Protein AF-A0A660ZH35-F1 (afdb_monomer_lite)

pLDDT: mean 89.19, std 16.39, range [42.72, 98.75]

Radius of gyration: 22.94 Å; chains: 1; bounding box: 31×48×84 Å

Secondary structure (DSSP, 8-state):
---PPP-------------PPPP--EEEEEEETTEEEEEEEEEEEETT-EEEEEEEEETTEEEEEEEEE-TT---SSEEEEEEEEEEE-PPSS--EEEEEETTS--EEEEEE-

Foldseek 3Di:
DDDDDDPPPPPPPVPCPVPPDQQPFDWEWDDDDQKIKIKTWQDKAFPQWDWDWDWDDDPQEIEIETDTDHPPDTDPDIDTDIDIDIDGDDDPDKHKYWYYYNVNPDTSDIYID

Structure (mmCIF, N/CA/C/O backbone):
data_AF-A0A660ZH35-F1
#
_entry.id   AF-A0A660ZH35-F1
#
loop_
_atom_site.group_PDB
_atom_site.id
_atom_site.type_symbol
_atom_site.label_atom_id
_atom_site.label_alt_id
_atom_site.label_comp_id
_atom_site.label_asym_id
_atom_site.label_entity_id
_atom_site.label_seq_id
_atom_site.pdbx_PDB_ins_code
_atom_site.Cartn_x
_atom_site.Cartn_y
_atom_site.Cartn_z
_atom_site.occupancy
_atom_site.B_iso_or_equiv
_atom_site.auth_seq_id
_atom_site.auth_comp_id
_atom_site.auth_asym_id
_atom_site.auth_atom_id
_atom_site.pdbx_PDB_model_num
ATOM 1 N N . MET A 1 1 ? 5.393 -38.347 -65.784 1.00 44.06 1 MET A N 1
ATOM 2 C CA . MET A 1 1 ? 6.310 -37.407 -65.097 1.00 44.06 1 MET A CA 1
ATOM 3 C C . MET A 1 1 ? 5.507 -36.629 -64.062 1.00 44.06 1 MET A C 1
ATOM 5 O O . MET A 1 1 ? 4.587 -35.916 -64.436 1.00 44.06 1 MET A O 1
ATOM 9 N N . LYS A 1 2 ? 5.764 -36.870 -62.773 1.00 42.72 2 LYS A N 1
ATOM 10 C CA . LYS A 1 2 ? 4.940 -36.441 -61.630 1.00 42.72 2 LYS A CA 1
ATOM 11 C C . LYS A 1 2 ? 5.462 -35.087 -61.129 1.00 42.72 2 LYS A C 1
ATOM 13 O O . LYS A 1 2 ? 6.568 -35.036 -60.604 1.00 42.72 2 LYS A O 1
ATOM 18 N N . LYS A 1 3 ? 4.721 -33.994 -61.344 1.00 48.25 3 LYS A N 1
ATOM 19 C CA . LYS A 1 3 ? 5.059 -32.671 -60.789 1.00 48.25 3 LYS A CA 1
ATOM 20 C C . LYS A 1 3 ? 4.403 -32.546 -59.415 1.00 48.25 3 LYS A C 1
ATOM 22 O O . LYS A 1 3 ? 3.183 -32.494 -59.313 1.00 48.25 3 LYS A O 1
ATOM 27 N N . ILE A 1 4 ? 5.229 -32.589 -58.378 1.00 57.38 4 ILE A N 1
ATOM 28 C CA . ILE A 1 4 ? 4.851 -32.380 -56.981 1.00 57.38 4 ILE A CA 1
ATOM 29 C C . ILE A 1 4 ? 4.957 -30.872 -56.735 1.00 57.38 4 ILE A C 1
ATOM 31 O O . ILE A 1 4 ? 6.035 -30.308 -56.905 1.00 57.38 4 ILE A O 1
ATOM 35 N N . TYR A 1 5 ? 3.850 -30.222 -56.383 1.00 57.16 5 TYR A N 1
ATOM 36 C CA . TYR A 1 5 ? 3.851 -28.827 -55.941 1.00 57.16 5 TYR A CA 1
ATOM 37 C C . TYR A 1 5 ? 3.933 -28.806 -54.409 1.00 57.16 5 TYR A C 1
ATOM 39 O O . TYR A 1 5 ? 3.148 -29.513 -53.771 1.00 57.16 5 TYR A O 1
ATOM 47 N N . PRO A 1 6 ? 4.864 -28.053 -53.797 1.00 52.47 6 PRO A N 1
ATOM 48 C CA . PRO A 1 6 ? 4.925 -27.957 -52.350 1.00 52.47 6 PRO A CA 1
ATOM 49 C C . PRO A 1 6 ? 3.730 -27.145 -51.847 1.00 52.47 6 PRO A C 1
ATOM 51 O O . PRO A 1 6 ? 3.474 -26.027 -52.293 1.00 52.47 6 PRO A O 1
ATOM 54 N N . VAL A 1 7 ? 2.997 -27.740 -50.910 1.00 57.53 7 VAL A N 1
ATOM 55 C CA . VAL A 1 7 ? 1.995 -27.070 -50.084 1.00 57.53 7 VAL A CA 1
ATOM 56 C C . VAL A 1 7 ? 2.734 -26.039 -49.233 1.00 57.53 7 VAL A C 1
ATOM 58 O O . VAL A 1 7 ? 3.376 -26.388 -48.246 1.00 57.53 7 VAL A O 1
ATOM 61 N N . VAL A 1 8 ? 2.681 -24.767 -49.627 1.00 57.59 8 VAL A N 1
ATOM 62 C CA . VAL A 1 8 ? 3.086 -23.656 -48.758 1.00 57.59 8 VAL A CA 1
ATOM 63 C C . VAL A 1 8 ? 1.908 -23.381 -47.829 1.00 57.59 8 VAL A C 1
ATOM 65 O O . VAL A 1 8 ? 1.033 -22.571 -48.121 1.00 57.59 8 VAL A O 1
ATOM 68 N N . LEU A 1 9 ? 1.847 -24.128 -46.726 1.00 55.53 9 LEU A N 1
ATOM 69 C CA . LEU A 1 9 ? 0.950 -23.829 -45.618 1.00 55.53 9 LEU A CA 1
ATOM 70 C C . LEU A 1 9 ? 1.574 -22.668 -44.834 1.00 55.53 9 LEU A C 1
ATOM 72 O O . LEU A 1 9 ? 2.448 -22.871 -43.994 1.00 55.53 9 LEU A O 1
ATOM 76 N N . ALA A 1 10 ? 1.169 -21.442 -45.158 1.00 58.06 10 ALA A N 1
ATOM 77 C CA . ALA A 1 10 ? 1.523 -20.263 -44.381 1.00 58.06 10 ALA A CA 1
ATOM 78 C C . ALA A 1 10 ? 0.825 -20.341 -43.012 1.00 58.06 10 ALA A C 1
ATOM 80 O O . ALA A 1 10 ? -0.332 -19.954 -42.863 1.00 58.06 10 ALA A O 1
ATOM 81 N N . LEU A 1 11 ? 1.528 -20.878 -42.013 1.00 57.81 11 LEU A N 1
ATOM 82 C CA . LEU A 1 11 ? 1.188 -20.729 -40.601 1.00 57.81 11 LEU A CA 1
ATOM 83 C C . LEU A 1 11 ? 1.379 -19.255 -40.225 1.00 57.81 11 LEU A C 1
ATOM 85 O O . LEU A 1 11 ? 2.451 -18.842 -39.786 1.00 57.81 11 LEU A O 1
ATOM 89 N N . LEU A 1 12 ? 0.331 -18.452 -40.416 1.00 59.19 12 LEU A N 1
ATOM 90 C CA . LEU A 1 12 ? 0.161 -17.190 -39.705 1.00 59.19 12 LEU A CA 1
ATOM 91 C C . LEU A 1 12 ? -0.069 -17.541 -38.232 1.00 59.19 12 LEU A C 1
ATOM 93 O O . LEU A 1 12 ? -1.201 -17.629 -37.763 1.00 59.19 12 LEU A O 1
ATOM 97 N N . LEU A 1 13 ? 1.022 -17.809 -37.514 1.00 58.19 13 LEU A N 1
ATOM 98 C CA . LEU A 1 13 ? 1.037 -17.720 -36.063 1.00 58.19 13 LEU A CA 1
ATOM 99 C C . LEU A 1 13 ? 0.671 -16.275 -35.749 1.00 58.19 13 LEU A C 1
ATOM 101 O O . LEU A 1 13 ? 1.497 -15.377 -35.901 1.00 58.19 13 LEU A O 1
ATOM 105 N N . ALA A 1 14 ? -0.593 -16.050 -35.393 1.00 58.69 14 ALA A N 1
ATOM 106 C CA . ALA A 1 14 ? -1.011 -14.829 -34.743 1.00 58.69 14 ALA A CA 1
ATOM 107 C C . ALA A 1 14 ? -0.105 -14.682 -33.523 1.00 58.69 14 ALA A C 1
ATOM 109 O O . ALA A 1 14 ? -0.260 -15.383 -32.523 1.00 58.69 14 ALA A O 1
ATOM 110 N N . SER A 1 15 ? 0.913 -13.836 -33.648 1.00 54.75 15 SER A N 1
ATOM 111 C CA . SER A 1 15 ? 1.683 -13.354 -32.525 1.00 54.75 15 SER A CA 1
ATOM 112 C C . SER A 1 15 ? 0.696 -12.565 -31.688 1.00 54.75 15 SER A C 1
ATOM 114 O O . SER A 1 15 ? 0.475 -11.377 -31.925 1.00 54.75 15 SER A O 1
ATOM 116 N N . VAL A 1 16 ? 0.051 -13.253 -30.749 1.00 56.66 16 VAL A N 1
ATOM 117 C CA . VAL A 1 16 ? -0.611 -12.616 -29.624 1.00 56.66 16 VAL A CA 1
ATOM 118 C C . VAL A 1 16 ? 0.536 -12.013 -28.819 1.00 56.66 16 VAL A C 1
ATOM 120 O O . VAL A 1 16 ? 1.060 -12.612 -27.881 1.00 56.66 16 VAL A O 1
ATOM 123 N N . LEU A 1 17 ? 1.016 -10.851 -29.275 1.00 51.00 17 LEU A N 1
ATOM 124 C CA . LEU A 1 17 ? 1.601 -9.867 -28.387 1.00 51.00 17 LEU A CA 1
ATOM 125 C C . LEU A 1 17 ? 0.526 -9.698 -27.327 1.00 51.00 17 LEU A C 1
ATOM 127 O O . LEU A 1 17 ? -0.536 -9.146 -27.604 1.00 51.00 17 LEU A O 1
ATOM 131 N N . HIS A 1 18 ? 0.754 -10.321 -26.176 1.00 51.66 18 HIS A N 1
ATOM 132 C CA . HIS A 1 18 ? -0.072 -10.128 -25.008 1.00 51.66 18 HIS A CA 1
ATOM 133 C C . HIS A 1 18 ? 0.110 -8.655 -24.660 1.00 51.66 18 HIS A C 1
ATOM 135 O O . HIS A 1 18 ? 1.061 -8.286 -23.976 1.00 51.66 18 HIS A O 1
ATOM 141 N N . ALA A 1 19 ? -0.739 -7.796 -25.225 1.00 56.44 19 ALA A N 1
ATOM 142 C CA . ALA A 1 19 ? -1.015 -6.514 -24.624 1.00 56.44 19 ALA A CA 1
ATOM 143 C C . ALA A 1 19 ? -1.551 -6.879 -23.244 1.00 56.44 19 ALA A C 1
ATOM 145 O O . ALA A 1 19 ? -2.663 -7.387 -23.117 1.00 56.44 19 ALA A O 1
ATOM 146 N N . GLN A 1 20 ? -0.679 -6.800 -22.244 1.00 60.38 20 GLN A N 1
ATOM 147 C CA . GLN A 1 20 ? -1.078 -6.973 -20.865 1.00 60.38 20 GLN A CA 1
ATOM 148 C C . GLN A 1 20 ? -2.124 -5.886 -20.623 1.00 60.38 20 GLN A C 1
ATOM 150 O O . GLN A 1 20 ? -1.835 -4.708 -20.850 1.00 60.38 20 GLN A O 1
ATOM 155 N N . GLU A 1 21 ? -3.354 -6.291 -20.295 1.00 69.44 21 GLU A N 1
ATOM 156 C CA . GLU A 1 21 ? -4.398 -5.349 -19.890 1.00 69.44 21 GLU A CA 1
ATOM 157 C C . GLU A 1 21 ? -3.799 -4.398 -18.840 1.00 69.44 21 GLU A C 1
ATOM 159 O O . GLU A 1 21 ? -3.014 -4.858 -17.996 1.00 69.44 21 GLU A O 1
ATOM 164 N N . PRO A 1 22 ? -4.084 -3.084 -18.917 1.00 84.12 22 PRO A N 1
ATOM 165 C CA . PRO A 1 22 ? -3.557 -2.132 -17.951 1.00 84.12 22 PRO A CA 1
ATOM 166 C C . PRO A 1 22 ? -3.903 -2.613 -16.543 1.00 84.12 22 PRO A C 1
ATOM 168 O O . PRO A 1 22 ? -5.024 -3.064 -16.297 1.00 84.12 22 PRO A O 1
ATOM 171 N N . CYS A 1 23 ? -2.933 -2.552 -15.629 1.00 90.19 23 CYS A N 1
ATOM 172 C CA . CYS A 1 23 ? -3.167 -3.001 -14.267 1.00 90.19 23 CYS A CA 1
ATOM 173 C C . CYS A 1 23 ? -4.285 -2.160 -13.649 1.00 90.19 23 CYS A C 1
ATOM 175 O O . CYS A 1 23 ? -4.204 -0.931 -13.615 1.00 90.19 23 CYS A O 1
ATOM 177 N N . GLN A 1 24 ? -5.348 -2.825 -13.204 1.00 92.88 24 GLN A N 1
ATOM 178 C CA . GLN A 1 24 ? -6.428 -2.164 -12.493 1.00 92.88 24 GLN A CA 1
ATOM 179 C C . GLN A 1 24 ? -6.005 -1.992 -11.035 1.00 92.88 24 GLN A C 1
ATOM 181 O O . GLN A 1 24 ? -6.196 -2.900 -10.233 1.00 92.88 24 GLN A O 1
ATOM 186 N N . ASP A 1 25 ? -5.418 -0.838 -10.737 1.00 94.94 25 ASP A N 1
ATOM 187 C CA . ASP A 1 25 ? -4.966 -0.455 -9.401 1.00 94.94 25 ASP A CA 1
ATOM 188 C C . ASP A 1 25 ? -6.174 -0.243 -8.472 1.00 94.94 25 ASP A C 1
ATOM 190 O O . ASP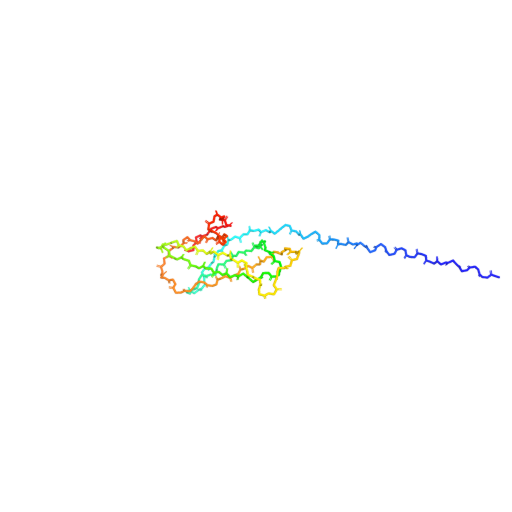 A 1 25 ? -7.073 0.558 -8.760 1.00 94.94 25 ASP A O 1
ATOM 194 N N . THR A 1 26 ? -6.279 -1.041 -7.410 1.00 97.69 26 THR A N 1
ATOM 195 C CA . THR A 1 26 ? -7.370 -0.951 -6.434 1.00 97.69 26 THR A CA 1
ATOM 196 C C . THR A 1 26 ? -6.905 -1.364 -5.042 1.00 97.69 26 THR A C 1
ATOM 198 O O . THR A 1 26 ? -6.413 -2.473 -4.839 1.00 97.69 26 THR A O 1
ATOM 201 N N . VAL A 1 27 ? -7.173 -0.504 -4.058 1.00 98.50 27 VAL A N 1
ATOM 202 C CA . VAL A 1 27 ? -6.953 -0.770 -2.631 1.00 98.50 27 VAL A CA 1
ATOM 203 C C . VAL A 1 27 ? -8.286 -1.031 -1.932 1.00 98.50 27 VAL A C 1
ATOM 205 O O . VAL A 1 27 ? -9.236 -0.262 -2.084 1.00 98.50 27 VAL A O 1
ATOM 208 N N . TYR A 1 28 ? -8.364 -2.103 -1.147 1.00 98.69 28 TYR A N 1
ATOM 209 C CA . TYR A 1 28 ? -9.518 -2.416 -0.298 1.00 98.69 28 TYR A CA 1
ATOM 210 C C . TYR A 1 28 ? -9.099 -3.252 0.907 1.00 98.69 28 TYR A C 1
ATOM 212 O O . TYR A 1 28 ? -8.025 -3.846 0.929 1.00 98.69 28 TYR A O 1
ATOM 220 N N . ALA A 1 29 ? -9.957 -3.319 1.923 1.00 98.50 29 ALA A N 1
ATOM 221 C CA . ALA A 1 29 ? -9.711 -4.148 3.093 1.00 98.50 29 ALA A CA 1
ATOM 222 C C . ALA A 1 29 ? -10.994 -4.800 3.604 1.00 98.50 29 ALA A C 1
ATOM 224 O O . ALA A 1 29 ? -12.101 -4.313 3.369 1.00 98.50 29 ALA A O 1
ATOM 225 N N . TYR A 1 30 ? -10.838 -5.903 4.331 1.00 98.12 30 TYR A N 1
ATOM 226 C CA . TYR A 1 30 ? -11.925 -6.519 5.085 1.00 98.12 30 TYR A CA 1
ATOM 227 C C . TYR A 1 30 ? -11.421 -7.110 6.402 1.00 98.12 30 TYR A C 1
ATOM 229 O O . TYR A 1 30 ? -10.254 -7.480 6.535 1.00 98.12 30 TYR A O 1
ATOM 237 N N . VAL A 1 31 ? -12.322 -7.232 7.378 1.00 98.12 31 VAL A N 1
ATOM 238 C CA . VAL A 1 31 ? -12.043 -7.895 8.659 1.00 98.12 31 VAL A CA 1
ATOM 239 C C . VAL A 1 31 ? -12.473 -9.351 8.586 1.00 98.12 31 VAL A C 1
ATOM 241 O O . VAL A 1 31 ? -13.603 -9.658 8.201 1.00 98.12 31 VAL A O 1
ATOM 244 N N . HIS A 1 32 ? -11.605 -10.255 9.024 1.00 97.44 32 HIS A N 1
ATOM 245 C CA . HIS A 1 32 ? -11.993 -11.621 9.339 1.00 97.44 32 HIS A CA 1
ATOM 246 C C . HIS A 1 32 ? -11.407 -12.025 10.691 1.00 97.44 32 HIS A C 1
ATOM 248 O O . HIS A 1 32 ? -10.191 -12.079 10.864 1.00 97.44 32 HIS A O 1
ATOM 254 N N . SER A 1 33 ? -12.289 -12.341 11.643 1.00 94.38 33 SER A N 1
ATOM 255 C CA . SER A 1 33 ? -11.936 -12.571 13.050 1.00 94.38 33 SER A CA 1
ATOM 256 C C . SER A 1 33 ? -11.264 -11.339 13.679 1.00 94.38 33 SER A C 1
ATOM 258 O O . SER A 1 33 ? -11.917 -10.309 13.814 1.00 94.38 33 SER A O 1
ATOM 260 N N . ASP A 1 34 ? -9.993 -11.432 14.060 1.00 95.19 34 ASP A N 1
ATOM 261 C CA . ASP A 1 34 ? -9.178 -10.382 14.688 1.00 95.19 34 ASP A CA 1
ATOM 262 C C . ASP A 1 34 ? -8.115 -9.800 13.737 1.00 95.19 34 ASP A C 1
ATOM 264 O O . ASP A 1 34 ? -7.195 -9.104 14.168 1.00 95.19 34 ASP A O 1
ATOM 268 N N . THR A 1 35 ? -8.228 -10.106 12.443 1.00 98.00 35 THR A N 1
ATOM 269 C CA . THR A 1 35 ? -7.258 -9.719 11.417 1.00 98.00 35 THR A CA 1
ATOM 270 C C . THR A 1 35 ? -7.929 -8.856 10.356 1.00 98.00 35 THR A C 1
ATOM 272 O O . THR A 1 35 ? -8.976 -9.223 9.811 1.00 98.00 35 THR A O 1
ATOM 275 N N . VAL A 1 36 ? -7.301 -7.729 10.028 1.00 98.31 36 VAL A N 1
ATOM 276 C CA . VAL A 1 36 ? -7.626 -6.958 8.827 1.00 98.31 36 VAL A CA 1
ATOM 277 C C . VAL A 1 36 ? -6.787 -7.491 7.672 1.00 98.31 36 VAL A C 1
ATOM 279 O O . VAL A 1 36 ? -5.570 -7.592 7.782 1.00 98.31 36 VAL A O 1
ATOM 282 N N . TYR A 1 37 ? -7.431 -7.814 6.560 1.00 98.44 37 TYR A N 1
ATOM 283 C CA . TYR A 1 37 ? -6.773 -8.204 5.320 1.00 98.44 37 TYR A CA 1
ATOM 284 C C . TYR A 1 37 ? -6.814 -7.017 4.369 1.00 98.44 37 TYR A C 1
ATOM 286 O O . TYR A 1 37 ? -7.871 -6.701 3.821 1.00 98.44 37 TYR A O 1
ATOM 294 N N . LEU A 1 38 ? -5.678 -6.340 4.219 1.00 98.62 38 LEU A N 1
ATOM 295 C CA . LEU A 1 38 ? -5.495 -5.271 3.245 1.00 98.62 38 LEU A CA 1
ATOM 296 C C . LEU A 1 38 ? -5.079 -5.876 1.906 1.00 98.62 38 LEU A C 1
ATOM 298 O O . LEU A 1 38 ? -4.174 -6.707 1.861 1.00 98.62 38 LEU A O 1
ATOM 302 N N . HIS A 1 39 ? -5.711 -5.416 0.836 1.00 98.62 39 HIS A N 1
ATOM 303 C CA . HIS A 1 39 ? -5.404 -5.770 -0.539 1.00 98.62 39 HIS A CA 1
ATOM 304 C C . HIS A 1 39 ? -5.024 -4.527 -1.341 1.00 98.62 39 HIS A C 1
ATOM 306 O O . HIS A 1 39 ? -5.663 -3.482 -1.212 1.00 98.62 39 HIS A O 1
ATOM 312 N N . HIS A 1 40 ? -4.015 -4.681 -2.193 1.00 98.31 40 HIS A N 1
ATOM 313 C CA . HIS A 1 40 ? -3.645 -3.738 -3.242 1.00 98.31 40 HIS A CA 1
ATOM 314 C C . HIS A 1 40 ? -3.494 -4.550 -4.533 1.00 98.31 40 HIS A C 1
ATOM 316 O O . HIS A 1 40 ? -2.464 -5.179 -4.794 1.00 98.31 40 HIS A O 1
ATOM 322 N N . ASP A 1 41 ? -4.593 -4.633 -5.278 1.00 98.00 41 ASP A N 1
ATOM 323 C CA . ASP A 1 41 ? -4.689 -5.395 -6.518 1.00 98.00 41 ASP A CA 1
ATOM 324 C C . ASP A 1 41 ? -4.235 -4.526 -7.694 1.00 98.00 41 ASP A C 1
ATOM 326 O O . ASP A 1 41 ? -4.492 -3.325 -7.727 1.00 98.00 41 ASP A O 1
ATOM 330 N N . GLY A 1 42 ? -3.548 -5.134 -8.663 1.00 96.56 42 GLY A N 1
ATOM 331 C CA . GLY A 1 42 ? -3.052 -4.418 -9.837 1.00 96.56 42 GLY A CA 1
ATOM 332 C C . GLY A 1 42 ? -1.903 -3.440 -9.565 1.00 96.56 42 GLY A C 1
ATOM 333 O O . GLY A 1 42 ? -1.647 -2.577 -10.403 1.00 96.56 42 GLY A O 1
ATOM 334 N N . ALA A 1 43 ? -1.176 -3.586 -8.457 1.00 96.75 43 ALA A N 1
ATOM 335 C CA . ALA A 1 43 ? -0.031 -2.740 -8.145 1.00 96.75 43 ALA A CA 1
ATOM 336 C C . ALA A 1 43 ? 1.075 -2.914 -9.206 1.00 96.75 43 ALA A C 1
ATOM 338 O O . ALA A 1 43 ? 1.505 -4.037 -9.495 1.00 96.75 43 ALA A O 1
ATOM 339 N N . TYR A 1 44 ? 1.517 -1.820 -9.829 1.00 96.19 44 TYR A N 1
ATOM 340 C CA . TYR A 1 44 ? 2.430 -1.872 -10.974 1.00 96.19 44 TYR A CA 1
ATOM 341 C C . TYR A 1 44 ? 3.891 -1.686 -10.555 1.00 96.19 44 TYR A C 1
ATOM 343 O O . TYR A 1 44 ? 4.372 -0.564 -10.395 1.00 96.19 44 TYR A O 1
ATOM 351 N N . TYR A 1 45 ? 4.611 -2.802 -10.437 1.00 96.88 45 TYR A N 1
ATOM 352 C CA . TYR A 1 45 ? 6.005 -2.839 -9.987 1.00 96.88 45 TYR A CA 1
ATOM 353 C C . TYR A 1 45 ? 6.908 -3.583 -10.961 1.00 96.88 45 TYR A C 1
ATOM 355 O O . TYR A 1 45 ? 6.463 -4.280 -11.874 1.00 96.88 45 TYR A O 1
ATOM 363 N N . ASN A 1 46 ? 8.213 -3.429 -10.790 1.00 97.62 46 ASN A N 1
ATOM 364 C CA . ASN A 1 46 ? 9.209 -4.194 -11.508 1.00 97.62 46 ASN A CA 1
ATOM 365 C C . ASN A 1 46 ? 9.017 -5.692 -11.232 1.00 97.62 46 ASN A C 1
ATOM 367 O O . ASN A 1 46 ? 8.925 -6.122 -10.086 1.00 97.62 46 ASN A O 1
ATOM 371 N N . CYS A 1 47 ? 9.007 -6.517 -12.279 1.00 96.75 47 CYS A N 1
ATOM 372 C CA . CYS A 1 47 ? 8.702 -7.946 -12.137 1.00 96.75 47 CYS A CA 1
ATOM 373 C C . CYS A 1 47 ? 9.698 -8.726 -11.258 1.00 96.75 47 CYS A C 1
ATOM 375 O O . CYS A 1 47 ? 9.374 -9.817 -10.798 1.00 96.75 47 CYS A O 1
ATOM 377 N N . CYS A 1 48 ? 10.913 -8.203 -11.059 1.00 97.31 48 CYS A N 1
ATOM 378 C CA . CYS A 1 48 ? 11.939 -8.811 -10.209 1.00 97.31 48 CYS A CA 1
ATOM 379 C C . CYS A 1 48 ? 11.933 -8.251 -8.775 1.00 97.31 48 CYS A C 1
ATOM 381 O O . CYS A 1 48 ? 12.792 -8.632 -7.976 1.00 97.31 48 CYS A O 1
ATOM 383 N N . ALA A 1 49 ? 11.039 -7.313 -8.456 1.00 97.81 49 ALA A N 1
ATOM 384 C CA . ALA A 1 49 ? 10.981 -6.726 -7.131 1.00 97.81 49 ALA A CA 1
ATOM 385 C C . ALA A 1 49 ? 10.457 -7.739 -6.106 1.00 97.81 49 ALA A C 1
ATOM 387 O O . ALA A 1 49 ? 9.521 -8.496 -6.364 1.00 97.81 49 ALA A O 1
ATOM 388 N N . LEU A 1 50 ? 11.035 -7.704 -4.908 1.00 97.31 50 LEU A N 1
ATOM 389 C CA . LEU A 1 50 ? 10.325 -8.108 -3.702 1.00 97.31 50 LEU A CA 1
ATOM 390 C C . LEU A 1 50 ? 9.712 -6.854 -3.089 1.00 97.31 50 LEU A C 1
ATOM 392 O O . LEU A 1 50 ? 10.423 -5.867 -2.883 1.00 97.31 50 LEU A O 1
ATOM 396 N N . ILE A 1 51 ? 8.411 -6.899 -2.811 1.00 97.81 51 ILE A N 1
ATOM 397 C CA . ILE A 1 51 ? 7.696 -5.780 -2.198 1.00 97.81 51 ILE A CA 1
ATOM 398 C C . ILE A 1 51 ? 7.782 -5.921 -0.680 1.00 97.81 51 ILE A C 1
ATOM 400 O O . ILE A 1 51 ? 7.257 -6.871 -0.100 1.00 97.81 51 ILE A O 1
ATOM 404 N N . GLU A 1 52 ? 8.492 -4.991 -0.052 1.00 97.62 52 GLU A N 1
ATOM 405 C CA . GLU A 1 52 ? 8.534 -4.832 1.397 1.00 97.62 52 GLU A CA 1
ATOM 406 C C . GLU A 1 52 ? 7.471 -3.824 1.835 1.00 97.62 52 GLU A C 1
ATOM 408 O O . GLU A 1 52 ? 7.236 -2.821 1.157 1.00 97.62 52 GLU A O 1
ATOM 413 N N . PHE A 1 53 ? 6.870 -4.076 2.996 1.00 97.69 53 PHE A N 1
ATOM 414 C CA . PHE A 1 53 ? 5.881 -3.195 3.605 1.00 97.69 53 PHE A CA 1
ATOM 415 C C . PHE A 1 53 ? 6.452 -2.600 4.886 1.00 97.69 53 PHE A C 1
ATOM 417 O O . PHE A 1 53 ? 6.940 -3.330 5.752 1.00 97.69 53 PHE A O 1
ATOM 424 N N . GLN A 1 54 ? 6.348 -1.285 5.025 1.00 97.38 54 GLN A N 1
ATOM 425 C CA . GLN A 1 54 ? 6.515 -0.599 6.301 1.00 97.38 54 GLN A CA 1
ATOM 426 C C . GLN A 1 54 ? 5.145 -0.114 6.769 1.00 97.38 54 GLN A C 1
ATOM 428 O O . GLN A 1 54 ? 4.375 0.415 5.975 1.00 97.38 54 GLN A O 1
ATOM 433 N N . MET A 1 55 ? 4.844 -0.321 8.048 1.00 96.25 55 MET A N 1
ATOM 434 C CA . MET A 1 55 ? 3.579 0.074 8.656 1.00 96.25 55 MET A CA 1
ATOM 435 C C . MET A 1 55 ? 3.840 1.053 9.789 1.00 96.25 55 MET A C 1
ATOM 437 O O . MET A 1 55 ? 4.586 0.732 10.714 1.00 96.25 55 MET A O 1
ATOM 441 N N . ASP A 1 56 ? 3.162 2.191 9.738 1.00 96.69 56 ASP A N 1
ATOM 442 C CA . ASP A 1 56 ? 3.146 3.190 10.796 1.00 96.69 56 ASP A CA 1
ATOM 443 C C . ASP A 1 56 ? 1.696 3.415 11.243 1.00 96.69 56 ASP A C 1
ATOM 445 O O . ASP A 1 56 ? 0.800 3.632 10.430 1.00 96.69 56 ASP A O 1
ATOM 449 N N . ILE A 1 57 ? 1.445 3.324 12.551 1.00 95.75 57 ILE A N 1
ATOM 450 C CA . ILE A 1 57 ? 0.109 3.508 13.134 1.00 95.75 57 ILE A CA 1
ATOM 451 C C . ILE A 1 57 ? 0.124 4.769 13.989 1.00 95.75 57 ILE A C 1
ATOM 453 O O . ILE A 1 57 ? 0.913 4.878 14.930 1.00 95.75 57 ILE A O 1
ATOM 457 N N . ASN A 1 58 ? -0.775 5.701 13.684 1.00 95.19 58 ASN A N 1
ATOM 458 C CA . ASN A 1 58 ? -0.987 6.916 14.455 1.00 95.19 58 ASN A CA 1
ATOM 459 C C . ASN A 1 58 ? -2.485 7.089 14.736 1.00 95.19 58 ASN A C 1
ATOM 461 O O . ASN A 1 58 ? -3.273 7.372 13.834 1.00 95.19 58 ASN A O 1
ATOM 465 N N . ASP A 1 59 ? -2.871 6.876 15.994 1.00 94.31 59 ASP A N 1
ATOM 466 C CA . ASP A 1 59 ? -4.263 6.819 16.443 1.00 94.31 59 ASP A CA 1
ATOM 467 C C . ASP A 1 59 ? -5.108 5.834 15.609 1.00 94.31 59 ASP A C 1
ATOM 469 O O . ASP A 1 59 ? -4.922 4.618 15.687 1.00 94.31 59 ASP A O 1
ATOM 473 N N . SER A 1 60 ? -6.045 6.355 14.815 1.00 96.81 60 SER A N 1
ATOM 474 C CA . SER A 1 60 ? -6.943 5.588 13.943 1.00 96.81 60 SER A CA 1
ATOM 475 C C . SER A 1 60 ? -6.502 5.594 12.478 1.00 96.81 60 SER A C 1
ATO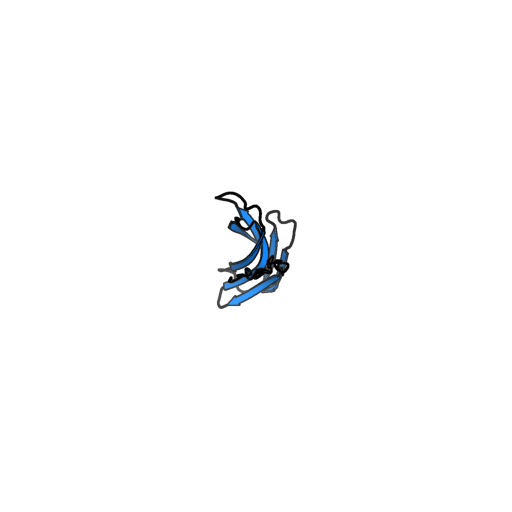M 477 O O . SER A 1 60 ? -7.282 5.214 11.608 1.00 96.81 60 SER A O 1
ATOM 479 N N . VAL A 1 61 ? -5.280 6.041 12.182 1.00 98.38 61 VAL A N 1
ATOM 480 C CA . VAL A 1 61 ? -4.714 6.052 10.830 1.00 98.38 61 VAL A CA 1
ATOM 481 C C . VAL A 1 61 ? -3.563 5.056 10.754 1.00 98.38 61 VAL A C 1
ATOM 483 O O . VAL A 1 61 ? -2.655 5.079 11.584 1.00 98.38 61 VAL A O 1
ATOM 486 N N . ILE A 1 62 ? -3.618 4.177 9.758 1.00 98.38 62 ILE A N 1
ATOM 487 C CA . IL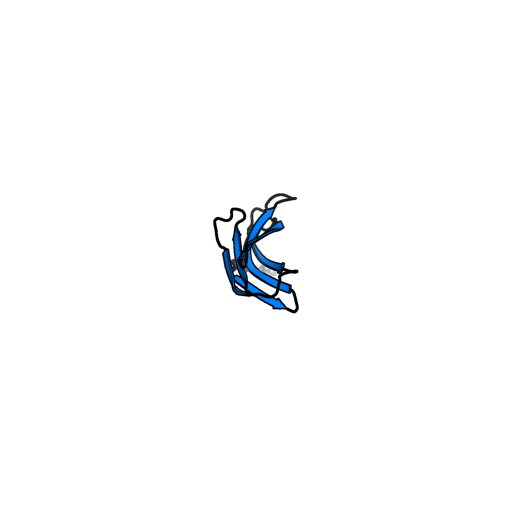E A 1 62 ? -2.596 3.174 9.466 1.00 98.38 62 ILE A CA 1
ATOM 488 C C . ILE A 1 62 ? -2.011 3.502 8.096 1.00 98.38 62 ILE A C 1
ATOM 490 O O . ILE A 1 62 ? -2.699 3.402 7.080 1.00 98.38 62 ILE A O 1
ATOM 494 N N . ASP A 1 63 ? -0.742 3.883 8.072 1.00 98.44 63 ASP A N 1
ATOM 495 C CA . ASP A 1 63 ? 0.012 4.119 6.849 1.00 98.44 63 ASP A CA 1
ATOM 496 C C . ASP A 1 63 ? 0.818 2.875 6.490 1.00 98.44 63 ASP A C 1
ATOM 498 O O . ASP A 1 63 ? 1.608 2.380 7.293 1.00 98.44 63 ASP A O 1
ATOM 502 N N . ILE A 1 64 ? 0.609 2.372 5.275 1.00 98.38 64 ILE A N 1
ATOM 503 C CA . ILE A 1 64 ? 1.340 1.251 4.690 1.00 98.38 64 ILE A CA 1
ATOM 504 C C . ILE A 1 64 ? 2.164 1.782 3.524 1.00 98.38 64 ILE A C 1
ATOM 506 O O . ILE A 1 64 ? 1.617 2.275 2.542 1.00 98.38 64 ILE A O 1
ATOM 510 N N . MET A 1 65 ? 3.482 1.691 3.629 1.00 98.44 65 MET A N 1
ATOM 511 C CA . MET A 1 65 ? 4.416 2.115 2.590 1.00 98.44 65 MET A CA 1
ATOM 512 C C . MET A 1 65 ? 4.937 0.889 1.851 1.00 98.44 65 MET A C 1
ATOM 514 O O . MET A 1 65 ? 5.500 -0.017 2.472 1.00 98.44 65 MET A O 1
ATOM 518 N N . GLU A 1 66 ? 4.782 0.878 0.530 1.00 98.44 66 GLU A N 1
ATOM 519 C CA . GLU A 1 66 ? 5.246 -0.206 -0.334 1.00 98.44 66 GLU A CA 1
ATOM 520 C C . GLU A 1 66 ? 6.593 0.141 -0.969 1.00 98.44 66 GLU A C 1
ATOM 522 O O . GLU A 1 66 ? 6.772 1.205 -1.575 1.00 98.44 66 GLU A O 1
ATOM 527 N N . ARG A 1 67 ? 7.564 -0.765 -0.831 1.00 97.94 67 ARG A N 1
ATOM 528 C CA . ARG A 1 67 ? 8.935 -0.559 -1.298 1.00 97.94 67 ARG A CA 1
ATOM 529 C C . ARG A 1 67 ? 9.432 -1.728 -2.129 1.00 97.94 67 ARG A C 1
ATOM 531 O O . ARG A 1 67 ? 9.531 -2.852 -1.649 1.00 97.94 67 ARG A O 1
ATOM 538 N N . GLU A 1 68 ? 9.854 -1.430 -3.352 1.00 97.88 68 GLU A N 1
ATOM 539 C CA . GLU A 1 68 ? 10.567 -2.390 -4.188 1.00 97.88 68 GLU A CA 1
ATOM 540 C C . GLU A 1 68 ? 11.993 -2.611 -3.673 1.00 97.88 68 GLU A C 1
ATOM 542 O O . GLU A 1 68 ? 12.770 -1.670 -3.471 1.00 97.88 68 GLU A O 1
ATOM 547 N N . THR A 1 69 ? 12.365 -3.876 -3.515 1.00 97.88 69 THR A N 1
ATOM 548 C CA . THR A 1 69 ? 13.744 -4.297 -3.270 1.00 97.88 69 THR A CA 1
ATOM 549 C C . THR A 1 69 ? 14.200 -5.298 -4.321 1.00 97.88 69 THR A C 1
ATOM 551 O O . THR A 1 69 ? 13.405 -6.040 -4.893 1.00 97.88 69 THR A O 1
ATOM 554 N N . PHE A 1 70 ? 15.509 -5.327 -4.582 1.00 97.69 70 PHE A N 1
ATOM 555 C CA . PHE A 1 70 ? 16.086 -6.100 -5.685 1.00 97.69 70 PHE A CA 1
ATOM 556 C C . PHE A 1 70 ? 17.260 -6.977 -5.231 1.00 97.69 70 PHE A C 1
ATOM 558 O O . PHE A 1 70 ? 18.398 -6.714 -5.627 1.00 97.69 70 PHE A O 1
ATOM 565 N N . PRO A 1 71 ? 17.034 -8.042 -4.435 1.00 94.94 71 PRO A N 1
ATOM 566 C CA . PRO A 1 71 ? 18.123 -8.915 -3.983 1.00 94.94 71 PRO A CA 1
ATOM 567 C C . PRO A 1 71 ? 18.916 -9.562 -5.129 1.00 94.94 71 PRO A C 1
ATOM 569 O O . PRO A 1 71 ? 20.084 -9.895 -4.957 1.00 94.94 71 PRO A O 1
ATOM 572 N N . GLN A 1 72 ? 18.283 -9.732 -6.296 1.00 95.88 72 GLN A N 1
ATOM 573 C CA . GLN A 1 72 ? 18.874 -10.319 -7.507 1.00 95.88 72 GLN A CA 1
ATOM 574 C C . GLN A 1 72 ? 18.994 -9.311 -8.670 1.00 95.88 72 GLN A C 1
ATOM 576 O O . GLN A 1 72 ? 19.325 -9.699 -9.788 1.00 95.88 72 GLN A O 1
ATOM 581 N N . GLY A 1 73 ? 18.761 -8.018 -8.410 1.00 97.69 73 GLY A N 1
ATOM 582 C CA . GLY A 1 73 ? 18.700 -6.964 -9.429 1.00 97.69 73 GLY A CA 1
ATOM 583 C C . GLY A 1 73 ? 17.314 -6.795 -10.083 1.00 97.69 73 GLY A C 1
ATOM 584 O O . GLY A 1 73 ? 16.464 -7.679 -9.963 1.00 97.69 73 GLY A O 1
ATOM 585 N N . PRO A 1 74 ? 17.054 -5.644 -10.735 1.00 97.88 74 PRO A N 1
ATOM 586 C CA . PRO A 1 74 ? 15.776 -5.357 -11.381 1.00 97.88 74 PRO A CA 1
ATOM 587 C C . PRO A 1 74 ? 15.642 -6.040 -12.747 1.00 97.88 74 PRO A C 1
ATOM 589 O O . PRO A 1 74 ? 16.615 -6.241 -13.474 1.00 97.88 74 PRO A O 1
ATOM 592 N N . CYS A 1 75 ? 14.402 -6.326 -13.126 1.00 96.50 75 CYS A N 1
ATOM 593 C CA . CYS A 1 75 ? 14.020 -6.771 -14.459 1.00 96.50 75 CYS A CA 1
ATOM 594 C C . CYS A 1 75 ? 13.917 -5.571 -15.420 1.00 96.50 75 CYS A C 1
ATOM 596 O O . CYS A 1 75 ? 13.694 -4.436 -15.001 1.00 96.50 75 CYS A O 1
ATOM 598 N N . TYR A 1 76 ? 13.955 -5.830 -16.730 1.00 96.31 76 TYR A N 1
ATOM 599 C CA . TYR A 1 76 ? 13.600 -4.843 -17.766 1.00 96.31 76 TYR A CA 1
ATOM 600 C C . TYR A 1 76 ? 12.099 -4.858 -18.119 1.00 96.31 76 TYR A C 1
ATOM 602 O O . TYR A 1 76 ? 11.709 -4.451 -19.211 1.00 96.31 76 TYR A O 1
ATOM 610 N N . CYS A 1 77 ? 11.259 -5.367 -17.216 1.00 95.31 77 CYS A N 1
ATOM 611 C CA . CYS A 1 77 ? 9.810 -5.454 -17.370 1.00 95.31 77 CYS A CA 1
ATOM 612 C C . CYS A 1 77 ? 9.092 -5.118 -16.057 1.00 95.31 77 CYS A C 1
ATOM 614 O O . CYS A 1 77 ? 9.664 -5.231 -14.968 1.00 95.31 77 CYS A O 1
ATOM 616 N N . TYR A 1 78 ? 7.828 -4.719 -16.192 1.00 94.75 78 TYR A N 1
ATOM 617 C CA . TYR A 1 78 ? 6.920 -4.397 -15.096 1.00 94.75 78 TYR A CA 1
ATOM 618 C C . TYR A 1 78 ? 5.703 -5.321 -15.132 1.00 94.75 78 TYR A C 1
ATOM 620 O O . TYR A 1 78 ? 5.280 -5.766 -16.201 1.00 94.75 78 TYR A O 1
ATOM 628 N N . CYS A 1 79 ? 5.175 -5.627 -13.955 1.00 95.56 79 CYS A N 1
ATOM 629 C CA . CYS A 1 79 ? 4.142 -6.619 -13.719 1.00 95.56 79 CYS A CA 1
ATOM 630 C C . CYS A 1 79 ? 3.055 -6.029 -12.819 1.00 95.56 79 CYS A C 1
ATOM 632 O O . CYS A 1 79 ? 3.332 -5.173 -11.981 1.00 95.56 79 CYS A O 1
ATOM 634 N N . CYS A 1 80 ? 1.825 -6.517 -12.986 1.00 95.94 80 CYS A N 1
ATOM 635 C CA . CYS A 1 80 ? 0.751 -6.256 -12.037 1.00 95.94 80 CYS A CA 1
ATOM 636 C C . CYS A 1 80 ? 0.867 -7.267 -10.893 1.00 95.94 80 CYS A C 1
ATOM 638 O O . CYS A 1 80 ? 0.875 -8.476 -11.144 1.00 95.94 80 CYS A O 1
ATOM 640 N N . PHE A 1 81 ? 0.935 -6.784 -9.662 1.00 96.62 81 PHE A N 1
ATOM 641 C CA . PHE A 1 81 ? 0.933 -7.603 -8.462 1.00 9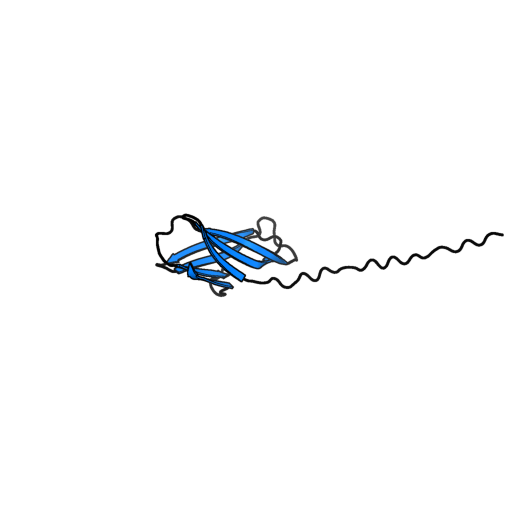6.62 81 PHE A CA 1
ATOM 642 C C . PHE A 1 81 ? -0.402 -7.459 -7.739 1.00 96.62 81 PHE A C 1
ATOM 644 O O . PHE A 1 81 ? -0.944 -6.364 -7.638 1.00 96.62 81 PHE A O 1
ATOM 651 N N . ASN A 1 82 ? -0.910 -8.575 -7.219 1.00 97.44 82 ASN A N 1
ATOM 652 C CA . ASN A 1 82 ? -2.015 -8.568 -6.267 1.00 97.44 82 ASN A CA 1
ATOM 653 C C . ASN A 1 82 ? -1.421 -8.820 -4.888 1.00 97.44 82 ASN A C 1
ATOM 655 O O . ASN A 1 82 ? -1.035 -9.947 -4.562 1.00 97.44 82 ASN A O 1
ATOM 659 N N . LEU A 1 83 ? -1.257 -7.740 -4.135 1.00 98.06 83 LEU A N 1
ATOM 660 C CA . LEU A 1 83 ? -0.606 -7.733 -2.837 1.00 98.06 83 LEU A CA 1
ATOM 661 C C . LEU A 1 83 ? -1.647 -7.923 -1.736 1.00 98.06 83 LEU A C 1
ATOM 663 O O . LEU A 1 83 ? -2.750 -7.385 -1.811 1.00 98.06 83 LEU A O 1
ATOM 667 N N . MET A 1 84 ? -1.284 -8.683 -0.702 1.00 98.12 84 MET A N 1
ATOM 668 C CA . MET A 1 84 ? -2.112 -8.872 0.486 1.00 98.12 84 MET A CA 1
ATOM 669 C C . MET A 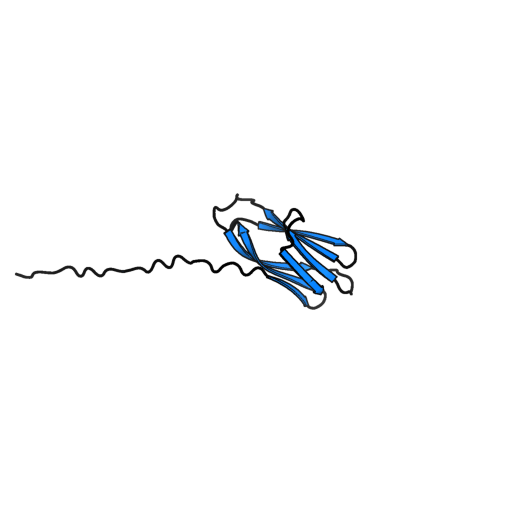1 84 ? -1.250 -8.772 1.742 1.00 98.12 84 MET A C 1
ATOM 671 O O . MET A 1 84 ? -0.222 -9.446 1.848 1.00 98.12 84 MET A O 1
ATOM 675 N N . VAL A 1 85 ? -1.688 -7.943 2.689 1.00 97.31 85 VAL A N 1
ATOM 676 C CA . VAL A 1 85 ? -1.023 -7.729 3.978 1.00 97.31 85 VAL A CA 1
ATOM 677 C C . VAL A 1 85 ? -2.013 -8.020 5.109 1.00 97.31 85 VAL A C 1
ATOM 679 O O . VAL A 1 85 ? -3.011 -7.306 5.245 1.00 97.31 85 VAL A O 1
ATOM 682 N N . PRO A 1 86 ? -1.761 -9.042 5.948 1.00 97.88 86 PRO A N 1
ATOM 683 C CA . PRO A 1 86 ? -2.535 -9.251 7.160 1.00 97.88 86 PRO A CA 1
ATOM 684 C C . PRO A 1 86 ? -2.058 -8.290 8.257 1.00 97.88 86 PRO A C 1
ATOM 686 O O . PRO A 1 86 ? -0.884 -8.282 8.629 1.00 97.88 86 PRO A O 1
ATOM 689 N N . ILE A 1 87 ? -2.979 -7.505 8.807 1.00 97.50 87 ILE A N 1
ATOM 690 C CA . ILE A 1 87 ? -2.747 -6.591 9.926 1.00 97.50 87 ILE A CA 1
ATOM 691 C C . ILE A 1 87 ? -3.419 -7.189 11.163 1.00 97.50 87 ILE A C 1
ATOM 693 O O . ILE A 1 87 ? -4.640 -7.356 11.209 1.00 97.50 87 ILE A O 1
ATOM 697 N N . ILE A 1 88 ? -2.606 -7.531 12.160 1.00 96.38 88 ILE A N 1
ATOM 698 C CA . ILE A 1 88 ? -3.026 -8.200 13.398 1.00 96.38 88 ILE A CA 1
ATOM 699 C C . ILE A 1 88 ? -2.726 -7.333 14.619 1.00 96.38 88 ILE A C 1
ATOM 701 O O . ILE A 1 88 ? -1.866 -6.456 14.576 1.00 96.38 88 ILE A O 1
ATOM 705 N N . GLY A 1 89 ? -3.402 -7.612 15.735 1.00 94.69 89 GLY A N 1
ATOM 706 C CA . GLY A 1 89 ? -3.120 -6.951 17.014 1.00 94.69 89 GLY A CA 1
ATOM 707 C C . GLY A 1 89 ? -3.658 -5.523 17.128 1.00 94.69 89 GLY A C 1
ATOM 708 O O . GLY A 1 89 ? -3.266 -4.800 18.044 1.00 94.69 89 GLY A O 1
ATOM 709 N N . LEU A 1 90 ? -4.562 -5.119 16.230 1.00 95.19 90 LEU A N 1
ATOM 710 C CA . LEU A 1 90 ? -5.298 -3.867 16.369 1.00 95.19 90 LEU A CA 1
ATOM 711 C C . LEU A 1 90 ? -6.284 -3.964 17.537 1.00 95.19 90 LEU A C 1
ATOM 713 O O . LEU A 1 90 ? -6.911 -5.000 17.772 1.00 95.19 90 LEU A O 1
ATOM 717 N N . GLN A 1 91 ? -6.435 -2.865 18.269 1.00 95.00 91 GLN A N 1
ATOM 718 C CA . GLN A 1 91 ? -7.532 -2.740 19.221 1.00 95.00 91 GLN A CA 1
ATOM 719 C C . GLN A 1 91 ? -8.857 -2.621 18.461 1.00 95.00 91 GLN A C 1
ATOM 721 O O . GLN A 1 91 ? -8.889 -2.232 17.296 1.00 95.00 91 GLN A O 1
ATOM 726 N N . SER A 1 92 ? -9.972 -2.950 19.114 1.00 94.44 92 SER A N 1
ATOM 727 C CA . SER A 1 92 ? -11.286 -2.738 18.508 1.00 94.44 92 SER A CA 1
ATOM 728 C C . SER A 1 92 ? -11.516 -1.249 18.244 1.00 94.44 92 SER A C 1
ATOM 730 O O . SER A 1 92 ? -11.434 -0.433 19.162 1.00 94.44 92 SER A O 1
ATOM 732 N N . GLY A 1 93 ? -11.838 -0.909 17.002 1.00 95.25 93 GLY A N 1
ATOM 733 C CA . GLY A 1 93 ? -12.031 0.464 16.558 1.00 95.25 93 GLY A CA 1
ATOM 734 C C . GLY A 1 93 ? -12.249 0.527 15.052 1.00 95.25 93 GLY A C 1
ATOM 735 O O . GLY A 1 93 ? -12.268 -0.504 14.385 1.00 95.25 93 GLY A O 1
ATOM 736 N N . THR A 1 94 ? -12.422 1.743 14.545 1.00 97.31 94 THR A N 1
ATOM 737 C CA . THR A 1 94 ? -12.491 2.029 13.110 1.00 97.31 94 THR A CA 1
ATOM 738 C C . THR A 1 94 ? -11.184 2.675 12.686 1.00 97.31 94 THR A C 1
ATOM 740 O O . THR A 1 94 ? -10.733 3.616 13.346 1.00 97.31 94 THR A O 1
ATOM 743 N N . TYR A 1 95 ? -10.594 2.188 11.598 1.00 98.25 95 TYR A N 1
ATOM 744 C CA . TYR A 1 95 ? -9.297 2.650 11.112 1.00 98.25 95 TYR A CA 1
ATOM 745 C C . TYR A 1 95 ? -9.382 3.112 9.658 1.00 98.25 95 TYR A C 1
ATOM 747 O O . TYR A 1 95 ? -10.041 2.481 8.833 1.00 98.25 95 TYR A O 1
ATOM 755 N N . LEU A 1 96 ? -8.686 4.203 9.340 1.00 98.69 96 LEU A N 1
ATOM 756 C CA . LEU A 1 96 ? -8.365 4.586 7.969 1.00 98.69 96 LEU A CA 1
ATOM 757 C C . LEU A 1 96 ? -7.023 3.961 7.606 1.00 98.69 96 LEU A C 1
ATOM 759 O O . LEU A 1 96 ? -6.006 4.293 8.213 1.00 98.69 96 LEU A O 1
ATOM 763 N N . ILE A 1 97 ? -7.015 3.088 6.607 1.00 98.69 97 ILE A N 1
ATOM 764 C CA . ILE A 1 97 ? -5.792 2.515 6.051 1.00 98.69 97 ILE A CA 1
ATOM 765 C C . ILE A 1 97 ? -5.451 3.265 4.771 1.00 98.69 97 ILE A C 1
ATOM 767 O O . ILE A 1 97 ? -6.314 3.429 3.909 1.00 98.69 97 ILE A O 1
ATOM 771 N N . ARG A 1 98 ? -4.197 3.697 4.639 1.00 98.75 98 ARG A N 1
ATOM 772 C CA . ARG A 1 98 ? -3.669 4.392 3.461 1.00 98.75 98 ARG A CA 1
ATOM 773 C C . ARG A 1 98 ? -2.449 3.652 2.938 1.00 98.75 98 ARG A C 1
ATOM 775 O O . ARG A 1 98 ? -1.575 3.281 3.719 1.00 98.75 98 ARG A O 1
ATOM 782 N N . VAL A 1 99 ? -2.395 3.447 1.630 1.00 98.69 99 VAL A N 1
ATOM 783 C CA . VAL A 1 99 ? -1.297 2.751 0.955 1.00 98.69 99 VAL A CA 1
ATOM 784 C C . VAL A 1 99 ? -0.523 3.750 0.113 1.00 98.69 99 VAL A C 1
ATOM 786 O O . VAL A 1 99 ? -1.104 4.452 -0.714 1.00 98.69 99 VAL A O 1
ATOM 789 N N . TRP A 1 100 ? 0.785 3.818 0.330 1.00 98.50 100 TRP A N 1
ATOM 790 C CA . TRP A 1 100 ? 1.666 4.831 -0.236 1.00 98.50 100 TRP A CA 1
ATOM 791 C C . TRP A 1 100 ? 2.842 4.217 -0.981 1.00 98.50 100 TRP A C 1
ATOM 793 O O . TRP A 1 100 ? 3.270 3.091 -0.711 1.00 98.50 100 TRP A O 1
ATOM 803 N N . ASP A 1 101 ? 3.445 5.022 -1.852 1.00 97.31 101 ASP A N 1
ATOM 804 C CA . ASP A 1 101 ? 4.798 4.752 -2.319 1.00 97.31 101 ASP A CA 1
ATOM 805 C C . ASP A 1 101 ? 5.822 4.764 -1.168 1.00 97.31 101 ASP A C 1
ATOM 807 O O . ASP A 1 101 ? 5.601 5.315 -0.086 1.00 97.31 101 ASP A O 1
ATOM 811 N N . SER A 1 102 ? 6.998 4.188 -1.423 1.00 94.94 102 SER A N 1
ATOM 812 C CA . SER A 1 102 ? 8.105 4.145 -0.455 1.00 94.94 102 SER A CA 1
ATOM 813 C C . SER A 1 102 ? 8.607 5.508 0.045 1.00 94.94 102 SER A C 1
ATOM 815 O O . SER A 1 102 ? 9.393 5.551 0.991 1.00 94.94 102 SER A O 1
ATOM 817 N N . THR A 1 103 ? 8.202 6.616 -0.582 1.00 95.50 103 THR A N 1
ATOM 818 C CA . THR A 1 103 ? 8.591 7.975 -0.179 1.00 95.50 103 THR A CA 1
ATOM 819 C C . THR A 1 103 ? 7.524 8.674 0.664 1.00 95.50 103 THR A C 1
ATOM 821 O O . THR A 1 103 ? 7.792 9.755 1.185 1.00 95.50 103 THR A O 1
ATOM 824 N N . GLY A 1 104 ? 6.331 8.083 0.794 1.00 94.75 104 GLY A N 1
ATOM 825 C CA . GLY A 1 104 ? 5.170 8.712 1.423 1.00 94.75 104 GLY A CA 1
ATOM 826 C C . GLY A 1 104 ? 4.610 9.895 0.626 1.00 94.75 104 GLY A C 1
ATOM 827 O O . GLY A 1 104 ? 3.933 10.745 1.199 1.00 94.75 104 GLY A O 1
ATOM 828 N N . THR A 1 105 ? 4.920 9.992 -0.672 1.00 96.50 105 THR A N 1
ATOM 829 C CA . THR A 1 105 ? 4.513 11.136 -1.509 1.00 96.50 105 THR A CA 1
ATOM 830 C C . THR A 1 105 ? 3.263 10.815 -2.318 1.00 96.50 105 THR A C 1
ATOM 832 O O . THR A 1 105 ? 2.343 11.631 -2.387 1.00 96.50 105 THR A O 1
ATOM 835 N N . THR A 1 106 ? 3.221 9.635 -2.935 1.00 97.50 106 THR A N 1
ATOM 836 C CA . THR A 1 106 ? 2.094 9.193 -3.764 1.00 97.50 106 THR A CA 1
ATOM 837 C C . THR A 1 106 ? 1.185 8.277 -2.960 1.00 97.50 106 THR A C 1
ATOM 839 O O . THR A 1 106 ? 1.637 7.242 -2.473 1.00 97.50 106 THR A O 1
ATOM 842 N N . LEU A 1 107 ? -0.091 8.648 -2.838 1.00 98.06 107 LEU A N 1
ATOM 843 C CA . LEU A 1 107 ? -1.139 7.781 -2.302 1.00 98.06 107 LEU A CA 1
ATOM 844 C C . LEU A 1 107 ? -1.646 6.876 -3.429 1.00 98.06 107 LEU A C 1
ATOM 846 O O . LEU A 1 107 ? -2.165 7.390 -4.421 1.00 98.06 107 LEU A O 1
ATOM 850 N N . TYR A 1 108 ? -1.517 5.561 -3.272 1.00 97.75 108 TYR A N 1
ATOM 851 C CA . TYR A 1 108 ? -2.108 4.588 -4.195 1.00 97.75 108 TYR A CA 1
ATOM 852 C C . TYR A 1 108 ? -3.602 4.413 -3.920 1.00 97.75 108 TYR A C 1
ATOM 854 O O . TYR A 1 108 ? -4.422 4.444 -4.833 1.00 97.75 108 TYR A O 1
ATOM 862 N N . GLY A 1 109 ? -3.986 4.341 -2.645 1.00 98.25 109 GLY A N 1
ATOM 863 C CA 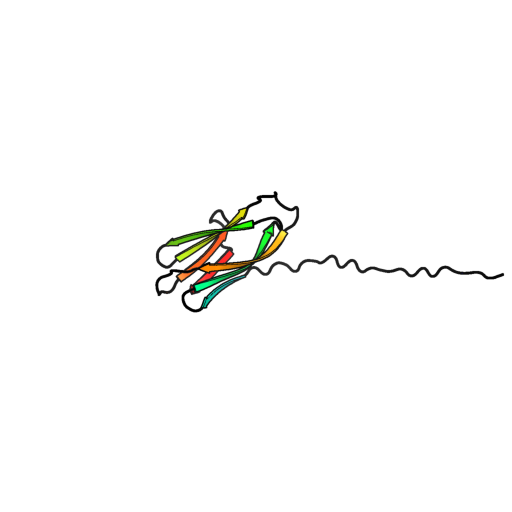. GLY A 1 109 ? -5.390 4.281 -2.263 1.00 98.25 109 GLY A CA 1
ATOM 864 C C . GLY A 1 109 ? -5.601 4.266 -0.759 1.00 98.25 109 GLY A C 1
ATOM 865 O O . GLY A 1 109 ? -4.662 4.135 0.026 1.00 98.25 109 GLY A O 1
ATOM 866 N N . GLU A 1 110 ? -6.859 4.407 -0.358 1.00 98.50 110 GLU A N 1
ATOM 867 C CA . GLU A 1 110 ? -7.261 4.383 1.042 1.00 98.50 110 GLU A CA 1
ATOM 868 C C . GLU A 1 110 ? -8.599 3.669 1.231 1.00 98.50 110 GLU A C 1
ATOM 870 O O . GLU A 1 110 ? -9.448 3.644 0.339 1.00 98.50 110 GLU A O 1
ATOM 875 N N . THR A 1 111 ? -8.784 3.076 2.407 1.00 98.69 111 THR A N 1
ATOM 876 C CA . THR A 1 111 ? -10.004 2.352 2.765 1.00 98.69 111 THR A CA 1
ATOM 877 C C . THR A 1 111 ? -10.252 2.424 4.264 1.00 98.69 111 THR A C 1
ATOM 879 O O . THR A 1 111 ? -9.320 2.420 5.068 1.00 98.69 111 THR A O 1
ATOM 882 N N . TRP A 1 112 ? -11.526 2.455 4.643 1.00 98.25 112 TRP A N 1
ATOM 883 C CA . TRP A 1 112 ? -11.947 2.318 6.034 1.00 98.25 112 TRP A CA 1
ATOM 884 C C . TRP A 1 112 ? -12.198 0.852 6.370 1.00 98.25 112 TRP A C 1
ATOM 886 O O . TRP A 1 112 ? -12.677 0.098 5.518 1.00 98.25 112 TRP A O 1
ATOM 896 N N . VAL A 1 113 ? -11.893 0.470 7.609 1.00 96.06 113 VAL A N 1
ATOM 897 C CA . VAL A 1 113 ? -12.142 -0.866 8.162 1.00 96.06 113 VAL A CA 1
ATOM 898 C C . VAL A 1 113 ? -12.647 -0.795 9.599 1.00 96.06 113 VAL A C 1
ATOM 900 O O . VAL A 1 113 ? -12.232 0.136 10.334 1.00 96.06 113 VAL A O 1
#

Sequence (113 aa):
MKKIYPVVLALLLASVLHAQEPCQDTVYAYVHSDTVYLHHDGAYYNCCALIEFQMDINDSVIDIMERETFPQGPCYCYCCFNLMVPIIGLQSGTYLIRVWDSTGTTLYGETWV